Protein AF-A0A6D0INL2-F1 (afdb_monomer)

pLDDT: mean 93.77, std 9.72, range [48.16, 98.44]

InterPro domains:
  IPR001088 Glycoside hydrolase, family 4 [PF02056] (6-42)
  IPR001088 Glycoside hydrolase, family 4 [PTHR32092] (3-42)
  IPR036291 NAD(P)-binding domain superfamily [SSF51735] (4-42)

Structure (mmCIF, N/CA/C/O backbone):
data_AF-A0A6D0INL2-F1
#
_entry.id   AF-A0A6D0INL2-F1
#
loop_
_atom_site.group_PDB
_atom_site.id
_atom_site.type_symbol
_atom_site.label_atom_id
_atom_site.label_alt_id
_atom_site.label_comp_id
_atom_site.label_asym_id
_atom_site.label_entity_id
_atom_site.label_seq_id
_atom_site.pdbx_PDB_ins_code
_atom_site.Cartn_x
_atom_site.Cartn_y
_atom_site.Cartn_z
_atom_site.occupancy
_atom_site.B_iso_or_equiv
_atom_site.auth_seq_id
_atom_site.auth_comp_id
_atom_site.auth_asym_id
_atom_site.auth_atom_id
_atom_site.pdbx_PDB_model_num
ATOM 1 N N . MET A 1 1 ? -19.241 -7.562 10.287 1.00 48.16 1 MET A N 1
ATOM 2 C CA . MET A 1 1 ? -18.008 -7.954 9.574 1.00 48.16 1 MET A CA 1
ATOM 3 C C . MET A 1 1 ? -17.270 -6.675 9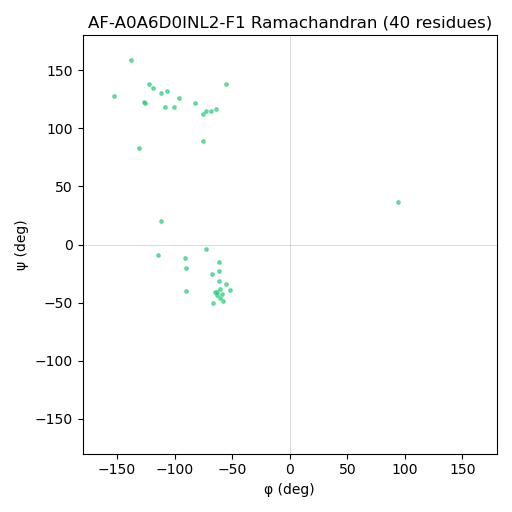.219 1.00 48.16 1 MET A C 1
ATOM 5 O O . MET A 1 1 ? -17.842 -5.889 8.476 1.00 48.16 1 MET A O 1
ATOM 9 N N . SER A 1 2 ? -16.076 -6.415 9.764 1.00 63.66 2 SER A N 1
ATOM 10 C CA . SER A 1 2 ? -15.244 -5.335 9.208 1.00 63.66 2 SER A CA 1
ATOM 11 C C . SER A 1 2 ? -14.793 -5.781 7.828 1.00 63.66 2 SER A C 1
ATOM 13 O O . SER A 1 2 ? -14.098 -6.792 7.716 1.00 63.66 2 SER A O 1
ATOM 15 N N . GLN A 1 3 ? -15.243 -5.083 6.789 1.00 72.75 3 GLN A N 1
ATOM 16 C CA . GLN A 1 3 ? -14.785 -5.354 5.434 1.00 72.75 3 GLN A CA 1
ATOM 17 C C . GLN A 1 3 ? -13.288 -5.054 5.374 1.00 72.75 3 GLN A C 1
ATOM 19 O O . GLN A 1 3 ? -12.858 -3.934 5.642 1.00 72.75 3 GLN A O 1
ATOM 24 N N . LYS A 1 4 ? -12.493 -6.088 5.100 1.00 85.31 4 LYS A N 1
ATOM 25 C CA . LYS A 1 4 ? -11.044 -5.978 4.946 1.00 85.31 4 LYS A CA 1
ATOM 26 C C . LYS A 1 4 ? -10.763 -5.337 3.591 1.00 85.31 4 LYS A C 1
ATOM 28 O O . LYS A 1 4 ? -11.063 -5.935 2.560 1.00 85.31 4 LYS A O 1
ATOM 33 N N . LEU A 1 5 ? -10.240 -4.112 3.592 1.00 93.75 5 LEU A N 1
ATOM 34 C CA . LEU A 1 5 ? -9.906 -3.399 2.363 1.00 93.75 5 LEU A CA 1
ATOM 35 C C . LEU A 1 5 ? -8.536 -3.858 1.852 1.00 93.75 5 LEU A C 1
ATOM 37 O O . LEU A 1 5 ? -7.537 -3.743 2.568 1.00 93.75 5 LEU A O 1
ATOM 41 N N . LYS A 1 6 ? -8.499 -4.369 0.620 1.00 96.06 6 LYS A N 1
ATOM 42 C CA . LYS A 1 6 ? -7.270 -4.681 -0.117 1.00 96.06 6 LYS A CA 1
ATOM 43 C C . LYS A 1 6 ? -7.061 -3.640 -1.213 1.00 96.06 6 LYS A C 1
ATOM 45 O O . LYS A 1 6 ? -7.989 -3.356 -1.966 1.00 96.06 6 LYS A O 1
ATOM 50 N N . VAL A 1 7 ? -5.850 -3.102 -1.306 1.00 97.06 7 VAL A N 1
ATOM 51 C CA . VAL A 1 7 ? -5.443 -2.105 -2.304 1.00 97.06 7 VAL A CA 1
ATOM 52 C C . VAL A 1 7 ? -4.262 -2.649 -3.103 1.00 97.06 7 VAL A C 1
ATOM 54 O O . VAL A 1 7 ? -3.356 -3.263 -2.543 1.00 97.06 7 VAL A O 1
ATOM 57 N N . VAL A 1 8 ? -4.270 -2.434 -4.417 1.00 98.06 8 VAL A N 1
ATOM 58 C CA . VAL A 1 8 ? -3.164 -2.794 -5.311 1.00 98.06 8 VAL A CA 1
ATOM 59 C C . VAL A 1 8 ? -2.761 -1.557 -6.104 1.00 98.06 8 VAL A C 1
ATOM 61 O O . VAL A 1 8 ? -3.594 -0.984 -6.803 1.00 98.06 8 VAL A O 1
ATOM 64 N N . THR A 1 9 ? -1.494 -1.165 -6.012 1.00 97.56 9 THR A N 1
ATOM 65 C CA . THR A 1 9 ? -0.889 -0.118 -6.840 1.00 97.56 9 THR A CA 1
ATOM 66 C C . THR A 1 9 ? -0.088 -0.788 -7.949 1.00 97.56 9 THR A C 1
ATOM 68 O O . THR A 1 9 ? 0.856 -1.523 -7.665 1.00 97.56 9 THR A O 1
ATOM 71 N N . ILE A 1 10 ? -0.462 -0.541 -9.203 1.00 97.94 10 ILE A N 1
ATOM 72 C CA . ILE A 1 10 ? 0.294 -0.963 -10.390 1.00 97.94 10 ILE A CA 1
ATOM 73 C C . ILE A 1 10 ? 1.166 0.225 -10.819 1.00 97.94 10 ILE A C 1
ATOM 75 O O . ILE A 1 10 ? 0.639 1.323 -10.982 1.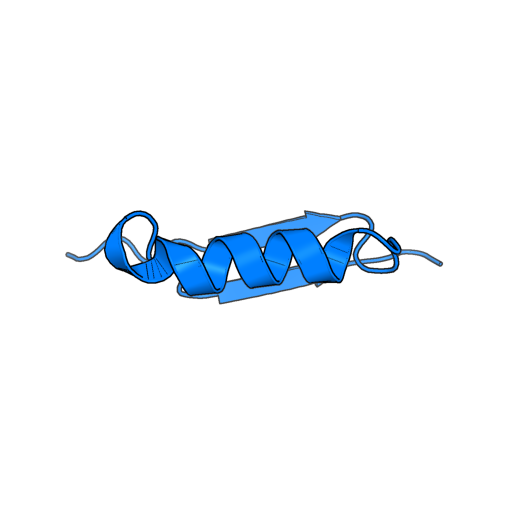00 97.94 10 ILE A O 1
ATOM 79 N N . GLY A 1 11 ? 2.475 0.015 -10.962 1.00 97.44 11 GLY A N 1
ATOM 80 C CA . GLY A 1 11 ? 3.486 1.079 -11.039 1.00 97.44 11 GLY A CA 1
ATOM 81 C C . GLY A 1 11 ? 4.118 1.399 -9.676 1.00 97.44 11 GLY A C 1
ATOM 82 O O . GLY A 1 11 ? 4.341 2.563 -9.343 1.00 97.44 11 GLY A O 1
ATOM 83 N N . GLY A 1 12 ? 4.323 0.380 -8.833 1.00 95.94 12 GLY A N 1
ATOM 84 C CA . GLY A 1 12 ? 4.847 0.527 -7.472 1.00 95.94 12 GLY A CA 1
ATOM 85 C C . GLY A 1 12 ? 6.257 1.129 -7.379 1.00 95.94 12 GLY A C 1
ATOM 86 O O . GLY A 1 12 ? 6.587 1.718 -6.350 1.00 95.94 12 GLY A O 1
ATOM 87 N N . GLY A 1 13 ? 7.056 1.041 -8.442 1.00 96.69 13 GLY A N 1
ATOM 88 C CA . GLY A 1 13 ? 8.381 1.648 -8.584 1.00 96.69 13 GLY A CA 1
ATOM 89 C C . GLY A 1 13 ? 8.358 3.167 -8.772 1.00 96.69 13 GLY A C 1
ATOM 90 O O . GLY A 1 13 ? 9.411 3.802 -8.792 1.00 96.69 13 GLY A O 1
ATOM 91 N N . SER A 1 14 ? 7.171 3.777 -8.860 1.00 97.44 14 SER A N 1
ATOM 92 C CA . SER A 1 14 ? 7.020 5.228 -8.932 1.00 97.44 14 SER A CA 1
ATOM 93 C C . SER A 1 14 ? 7.706 5.950 -7.765 1.00 97.44 14 SER A C 1
ATOM 95 O O . SER A 1 14 ? 7.544 5.591 -6.596 1.00 97.44 14 SER A O 1
ATOM 97 N N . SER A 1 15 ? 8.378 7.065 -8.067 1.00 97.25 15 SER A N 1
ATOM 98 C CA . SER A 1 15 ? 8.928 7.983 -7.059 1.00 97.25 15 SER A CA 1
ATOM 99 C C . SER A 1 15 ? 7.861 8.609 -6.148 1.00 97.25 15 SER A C 1
ATOM 101 O O . SER A 1 15 ? 8.207 9.129 -5.089 1.00 97.25 15 SER A O 1
ATOM 103 N N . TYR A 1 16 ? 6.578 8.529 -6.520 1.00 97.75 16 TYR A N 1
ATOM 104 C CA . TYR A 1 16 ? 5.441 9.026 -5.737 1.00 97.75 16 TYR A CA 1
ATOM 105 C C . TYR A 1 16 ? 4.830 7.980 -4.793 1.00 97.75 16 TYR A C 1
ATOM 107 O O . TYR A 1 16 ? 4.048 8.333 -3.908 1.00 97.75 16 TYR A O 1
ATOM 115 N N . THR A 1 17 ? 5.197 6.700 -4.919 1.00 98.19 17 THR A N 1
ATOM 116 C CA . THR A 1 17 ? 4.718 5.634 -4.024 1.00 98.19 17 THR A CA 1
ATOM 117 C C . THR A 1 17 ? 4.912 5.957 -2.530 1.00 98.19 17 THR A C 1
ATOM 119 O O . THR A 1 17 ? 3.991 5.686 -1.754 1.00 98.19 17 THR A O 1
ATOM 122 N N . PRO A 1 18 ? 6.024 6.582 -2.079 1.00 98.31 18 PRO A N 1
ATOM 123 C CA . PRO A 1 18 ? 6.189 6.969 -0.676 1.00 98.31 18 PRO A CA 1
ATOM 124 C C . PRO A 1 18 ? 5.101 7.917 -0.149 1.00 98.31 18 PRO A C 1
ATOM 126 O O . PRO A 1 18 ? 4.588 7.696 0.947 1.00 98.31 18 PRO A O 1
ATOM 129 N N . GLU A 1 19 ? 4.707 8.932 -0.925 1.00 98.31 19 GLU A N 1
ATOM 130 C CA . GLU A 1 19 ? 3.657 9.888 -0.535 1.00 98.31 19 GLU A CA 1
ATOM 131 C C . GLU A 1 19 ? 2.294 9.190 -0.414 1.00 98.31 19 GLU A C 1
ATOM 133 O O . GLU A 1 19 ? 1.545 9.417 0.541 1.00 98.31 19 GLU A O 1
ATOM 138 N N . LEU A 1 20 ? 1.991 8.284 -1.348 1.00 97.75 20 LEU A N 1
ATOM 139 C CA . LEU A 1 20 ? 0.767 7.485 -1.326 1.00 97.75 20 LEU A CA 1
ATOM 140 C C . LEU A 1 20 ? 0.683 6.614 -0.059 1.00 97.75 20 LEU A C 1
ATOM 142 O O . LEU A 1 20 ? -0.351 6.593 0.615 1.00 97.75 20 LEU A O 1
ATOM 146 N N . LEU A 1 21 ? 1.774 5.925 0.297 1.00 97.25 21 LEU A N 1
ATOM 147 C CA . LEU A 1 21 ? 1.855 5.123 1.523 1.00 97.25 21 LEU A CA 1
ATOM 148 C C . LEU A 1 21 ? 1.711 5.989 2.778 1.00 97.25 21 LEU A C 1
ATOM 150 O O . LEU A 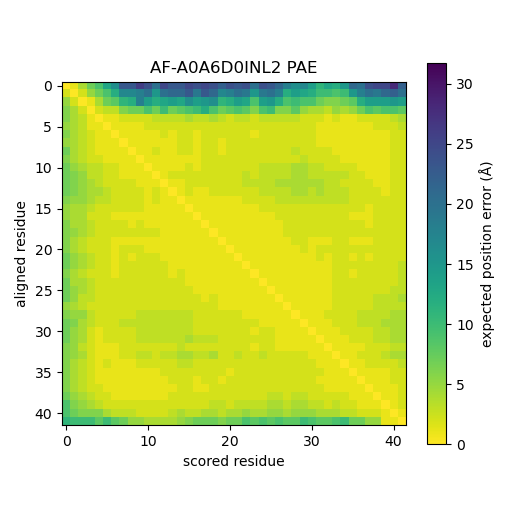1 21 ? 0.974 5.624 3.695 1.00 97.25 21 LEU A O 1
ATOM 154 N N . GLU A 1 22 ? 2.366 7.149 2.815 1.00 98.38 22 GLU A N 1
ATOM 155 C CA . GLU A 1 22 ? 2.234 8.094 3.923 1.00 98.38 22 GLU A CA 1
ATOM 156 C C . GLU A 1 22 ? 0.779 8.568 4.085 1.00 98.38 22 GLU A C 1
ATOM 158 O O . GLU A 1 22 ? 0.271 8.669 5.206 1.00 98.38 22 GLU A O 1
ATOM 163 N N . GLY A 1 23 ? 0.074 8.787 2.972 1.00 98.00 23 GLY A N 1
ATOM 164 C CA . GLY A 1 23 ? -1.353 9.087 2.945 1.00 98.00 23 GLY A CA 1
ATOM 165 C C . GLY A 1 23 ? -2.206 8.004 3.611 1.00 98.00 23 GLY A C 1
ATOM 166 O O . GLY A 1 23 ? -3.028 8.338 4.471 1.00 98.00 23 GLY A O 1
ATOM 1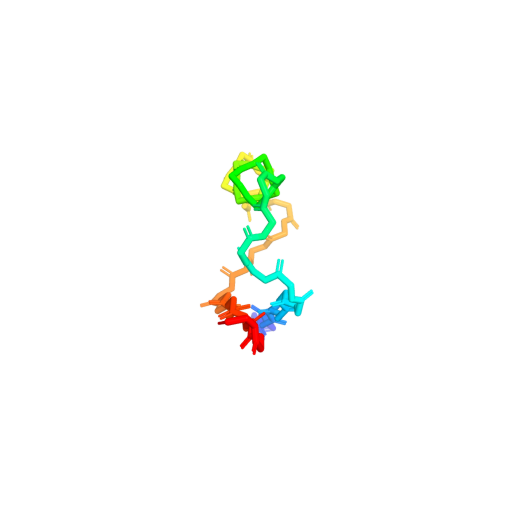67 N N . PHE A 1 24 ? -1.976 6.731 3.263 1.00 97.38 24 PHE A N 1
ATOM 168 C CA . PHE A 1 24 ? -2.673 5.585 3.862 1.00 97.38 24 PHE A CA 1
ATOM 169 C C . PHE A 1 24 ? -2.388 5.439 5.357 1.00 97.38 24 PHE A C 1
ATOM 171 O O . PHE A 1 24 ? -3.307 5.182 6.131 1.00 97.38 24 PHE A O 1
ATOM 178 N N . ILE A 1 25 ? -1.142 5.650 5.784 1.00 97.12 25 ILE A N 1
ATOM 179 C CA . ILE A 1 25 ? -0.763 5.568 7.201 1.00 97.12 25 ILE A CA 1
ATOM 180 C C . ILE A 1 25 ? -1.438 6.689 8.000 1.00 97.12 25 ILE A C 1
ATOM 182 O O . ILE A 1 25 ? -2.094 6.420 9.008 1.00 97.12 25 ILE A O 1
ATOM 186 N N . LYS A 1 26 ? -1.342 7.944 7.537 1.00 98.44 26 LYS A N 1
ATOM 187 C CA . LYS A 1 26 ? -1.925 9.109 8.231 1.00 98.44 26 LYS A CA 1
ATOM 188 C C . LYS A 1 26 ? -3.448 9.016 8.369 1.00 98.44 26 LYS A C 1
ATOM 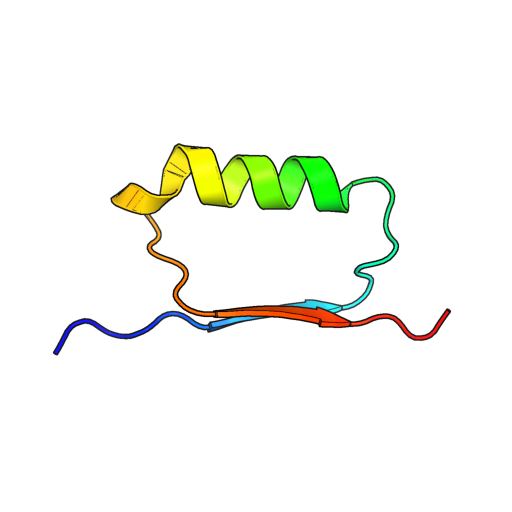190 O O . LYS A 1 26 ? -4.002 9.513 9.346 1.00 98.44 26 LYS A O 1
ATOM 195 N N . ARG A 1 27 ? -4.126 8.377 7.410 1.00 96.75 27 ARG A N 1
ATOM 196 C CA . ARG A 1 27 ? -5.598 8.285 7.337 1.00 96.75 27 ARG A CA 1
ATOM 197 C C . ARG A 1 27 ? -6.128 6.877 7.582 1.00 96.75 27 ARG A C 1
ATOM 199 O O . ARG A 1 27 ? -7.267 6.581 7.236 1.00 96.75 27 ARG A O 1
ATOM 206 N N . TYR A 1 28 ? -5.339 6.015 8.223 1.00 95.12 28 TYR A N 1
ATOM 207 C CA . TYR A 1 28 ? -5.728 4.625 8.473 1.00 95.12 28 TYR A CA 1
ATOM 208 C C . TYR A 1 28 ? -7.068 4.496 9.215 1.00 95.12 28 TYR A C 1
ATOM 210 O O . TYR A 1 28 ? -7.842 3.577 8.967 1.00 95.12 28 TYR A O 1
ATOM 218 N N . HIS A 1 29 ? -7.356 5.440 10.114 1.00 94.38 29 HIS A N 1
ATOM 219 C CA . HIS A 1 29 ? -8.601 5.473 10.879 1.00 94.38 29 HIS A CA 1
ATOM 220 C C . HIS A 1 29 ? -9.845 5.765 10.020 1.00 94.38 29 HIS A C 1
ATOM 222 O O . HIS A 1 29 ? -10.941 5.353 10.391 1.00 94.38 29 HIS A O 1
ATOM 228 N N . GLU A 1 30 ? -9.682 6.442 8.882 1.00 95.44 30 GLU A N 1
ATOM 229 C CA . GLU A 1 30 ? -10.752 6.721 7.916 1.00 95.44 30 GLU A CA 1
ATOM 230 C C . GLU A 1 30 ? -10.848 5.611 6.862 1.00 95.44 30 GLU A C 1
ATOM 232 O O . GLU A 1 30 ? -11.943 5.198 6.480 1.00 95.44 30 GLU A O 1
ATOM 237 N N . LEU A 1 31 ? -9.694 5.109 6.406 1.00 93.75 31 LEU A N 1
ATOM 238 C CA . LEU A 1 31 ? -9.579 4.098 5.359 1.00 93.75 31 LEU A CA 1
ATOM 239 C C . LEU A 1 31 ? -8.645 2.957 5.807 1.00 93.75 31 LEU A C 1
ATOM 241 O O . LEU A 1 31 ? -7.460 2.953 5.461 1.00 93.75 31 LEU A O 1
ATOM 245 N N . PRO A 1 32 ? -9.152 1.975 6.574 1.00 94.38 32 PRO A N 1
ATOM 246 C CA . PRO A 1 32 ? -8.327 0.912 7.140 1.00 94.38 32 PRO A CA 1
ATOM 247 C C . PRO A 1 32 ? -7.928 -0.113 6.069 1.00 94.38 32 PRO A C 1
ATOM 249 O O . PRO A 1 32 ? -8.608 -1.119 5.848 1.00 94.38 32 PRO A O 1
ATOM 252 N N . VAL A 1 33 ? -6.802 0.139 5.397 1.00 95.38 33 VAL A N 1
ATOM 253 C CA . VAL A 1 33 ? -6.208 -0.782 4.419 1.00 95.38 33 VAL A CA 1
ATOM 254 C C . VAL A 1 33 ? -5.593 -1.971 5.153 1.00 95.38 33 VAL A C 1
ATOM 256 O O . VAL A 1 33 ? -4.642 -1.839 5.916 1.00 95.38 33 VAL A O 1
ATOM 259 N N . SER A 1 34 ? -6.145 -3.156 4.926 1.00 95.19 34 SER A N 1
ATOM 260 C CA 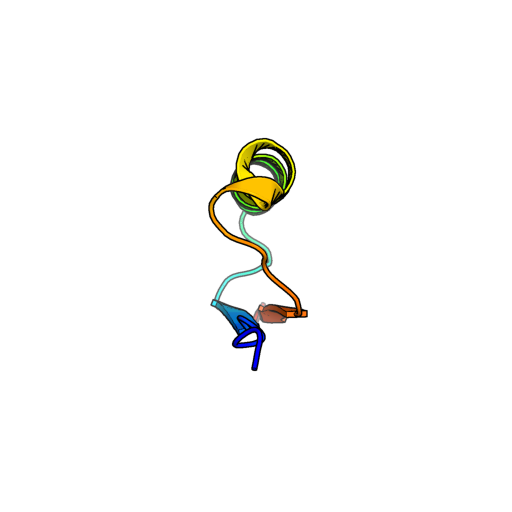. SER A 1 34 ? -5.690 -4.400 5.555 1.00 95.19 34 SER A CA 1
ATOM 261 C C . SER A 1 34 ? -4.609 -5.130 4.759 1.00 95.19 34 SER A C 1
ATOM 263 O O . SER A 1 34 ? -3.893 -5.958 5.314 1.00 95.19 34 SER A O 1
ATOM 265 N N . GLU A 1 35 ? -4.493 -4.829 3.468 1.00 96.62 35 GLU A N 1
ATOM 266 C CA . GLU A 1 35 ? -3.535 -5.447 2.561 1.00 96.62 35 GLU A CA 1
ATOM 267 C C . GLU A 1 35 ? -3.204 -4.455 1.441 1.00 96.62 35 GLU A C 1
ATOM 269 O O . GLU A 1 35 ? -4.111 -3.922 0.801 1.00 96.62 35 GLU A O 1
ATOM 274 N N . LEU A 1 36 ? -1.915 -4.197 1.216 1.00 96.94 36 LEU A N 1
ATOM 275 C CA . LEU A 1 36 ? -1.423 -3.302 0.170 1.00 96.94 36 LEU A CA 1
ATOM 276 C C . LEU A 1 36 ? -0.405 -4.052 -0.686 1.00 96.94 36 LEU A C 1
ATOM 278 O O . LEU A 1 36 ? 0.580 -4.562 -0.159 1.00 96.94 36 LEU A O 1
ATOM 282 N N . TRP A 1 37 ? -0.654 -4.143 -1.988 1.00 97.94 37 TRP A N 1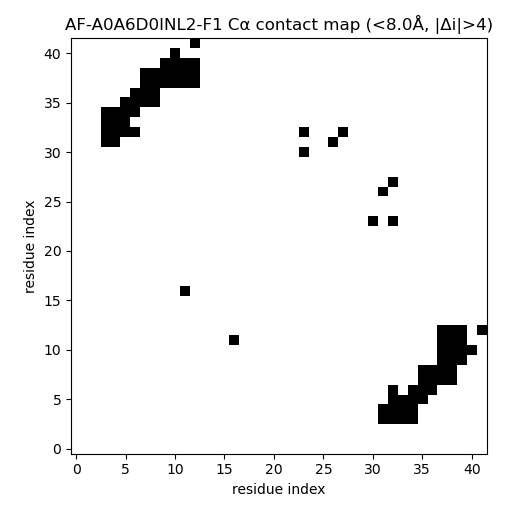
ATOM 283 C CA . TRP A 1 37 ? 0.268 -4.753 -2.947 1.00 97.94 37 TRP A CA 1
ATOM 284 C C . TRP A 1 37 ? 0.824 -3.671 -3.856 1.00 97.94 37 TRP A C 1
ATOM 286 O O . TRP A 1 37 ? 0.064 -2.887 -4.420 1.00 97.94 37 TRP A O 1
ATOM 296 N N . LEU A 1 38 ? 2.142 -3.652 -4.013 1.00 98.06 38 LEU A N 1
ATOM 297 C CA . LEU A 1 38 ? 2.835 -2.804 -4.972 1.00 98.06 38 LEU A CA 1
ATOM 298 C C . LEU A 1 38 ? 3.348 -3.717 -6.080 1.00 98.06 38 LEU A C 1
ATOM 300 O O . LEU A 1 38 ? 4.099 -4.651 -5.810 1.00 98.06 38 LEU A O 1
ATOM 304 N N . VAL A 1 39 ? 2.884 -3.487 -7.301 1.00 98.06 39 VAL A N 1
ATOM 305 C CA . VAL A 1 39 ? 3.230 -4.286 -8.476 1.00 98.06 39 VAL A CA 1
ATOM 306 C C . VAL A 1 39 ? 3.916 -3.375 -9.474 1.00 98.06 39 VAL A C 1
ATOM 308 O O . VAL A 1 39 ? 3.432 -2.275 -9.729 1.00 98.06 39 VAL A O 1
ATOM 311 N N . ASP A 1 40 ? 5.015 -3.833 -10.052 1.00 97.12 40 ASP A N 1
ATOM 312 C CA . ASP A 1 40 ? 5.685 -3.166 -11.162 1.00 97.12 40 ASP A CA 1
ATOM 313 C C . ASP A 1 40 ? 6.131 -4.196 -12.207 1.00 97.12 40 ASP A C 1
ATOM 315 O O . ASP A 1 40 ? 6.197 -5.392 -11.907 1.00 97.12 40 ASP A O 1
ATOM 319 N N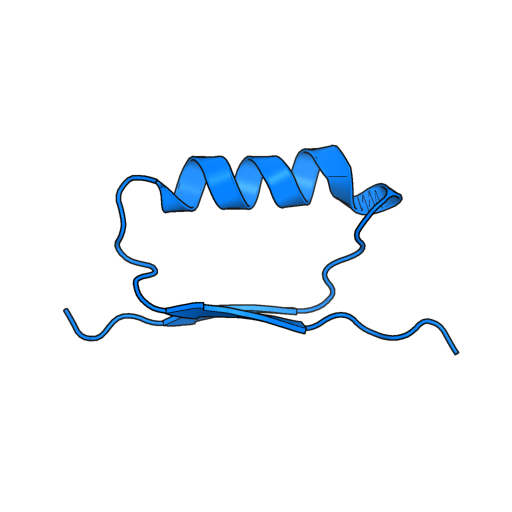 . VAL A 1 41 ? 6.344 -3.730 -13.436 1.00 94.94 41 VAL A N 1
ATOM 320 C CA . VAL A 1 41 ? 6.848 -4.522 -14.568 1.00 94.94 41 VAL A CA 1
ATOM 321 C C . VAL A 1 41 ? 8.231 -4.065 -15.031 1.00 94.94 41 VAL A C 1
ATOM 323 O O . VAL A 1 41 ? 8.811 -4.750 -15.876 1.00 94.94 41 VAL A O 1
ATOM 326 N N . GLU A 1 42 ? 8.728 -2.928 -14.523 1.00 86.44 42 GLU A N 1
ATOM 327 C CA . GLU A 1 42 ? 10.15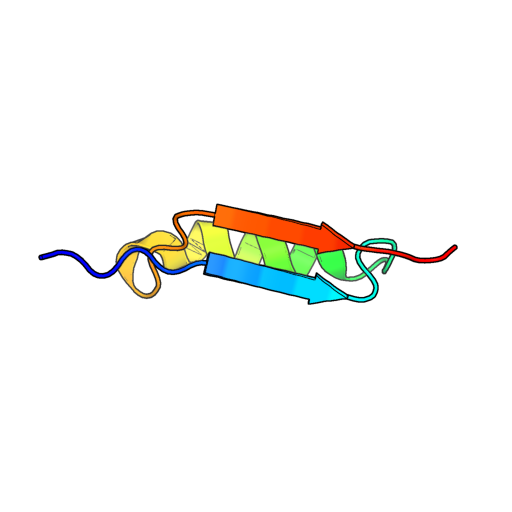5 -2.578 -14.606 1.00 86.44 42 GLU A CA 1
ATOM 328 C C . GLU A 1 42 ? 11.039 -3.547 -13.807 1.00 86.44 42 GLU A C 1
ATOM 330 O O . GLU A 1 42 ? 10.619 -4.014 -12.720 1.00 86.44 42 GLU A O 1
#

Organism: Escherichia coli (NCBI:txid562)

Radius of gyration: 11.27 Å; Cα contacts (8 Å, |Δi|>4): 43; chains: 1; bounding box: 28×18×26 Å

Solvent-accessible surface area (backbone atoms only — not comparable to full-atom values): 2712 Å² total; per-residue (Å²): 130,86,79,77,36,72,47,75,43,82,57,41,82,42,91,59,44,64,60,56,52,50,50,46,63,78,39,30,92,82,52,60,69,73,41,79,44,70,38,64,89,127

Sequence (42 aa):
MSQKLKVVTIGGGSSYTPELLEGFIKRYHELPVSELWLVDVE

Mean predicted aligned error: 3.18 Å

Secondary structure (DSSP, 8-state):
----EEEEEE-TT-TTHHHHHHHHHHTTTTS-EEEEEEE---

Nearest PDB structures (foldseek):
  5ted-assembly1_A  TM=5.032E-01  e=1.190E+00  Listeria monocytogenes EGD-e
  3c3k-assembly1_A  TM=4.584E-01  e=3.215E+00  Actinobacillus succinogenes 130Z
  3lk6-assembly1_A  TM=4.049E-01  e=1.956E+00  Bacillus subtilis
  4n82-assembly1_B  TM=4.243E-01  e=5.285E+00  Streptococcus sanguinis SK36

Foldseek 3Di:
DPPAAAEEAEPCVDPCVVVVVVVCVVCCVVPVHNYYHYHYPD